Protein AF-A0A8M1KB29-F1 (afdb_monomer_lite)

Structure (mmCIF, N/CA/C/O backbone):
data_AF-A0A8M1KB29-F1
#
_entry.id   AF-A0A8M1KB29-F1
#
loop_
_atom_site.group_PDB
_atom_site.id
_atom_site.type_symbol
_atom_site.label_atom_id
_atom_site.label_alt_id
_atom_site.label_comp_id
_atom_site.label_asym_id
_atom_site.label_entity_id
_atom_site.label_seq_id
_atom_site.pdbx_PDB_ins_code
_atom_site.Cartn_x
_atom_site.Cartn_y
_atom_site.Cartn_z
_atom_site.occupancy
_atom_site.B_iso_or_equiv
_atom_site.auth_seq_id
_atom_site.auth_comp_id
_atom_site.auth_asym_id
_atom_site.auth_atom_id
_atom_site.pdbx_PDB_model_num
ATOM 1 N N . MET A 1 1 ? 31.846 39.675 -48.624 1.00 73.88 1 MET A N 1
ATOM 2 C CA . MET A 1 1 ? 31.581 38.219 -48.755 1.00 73.88 1 MET A CA 1
ATOM 3 C C . MET A 1 1 ? 32.054 37.427 -47.532 1.00 73.88 1 MET A C 1
ATOM 5 O O . MET A 1 1 ? 31.276 36.635 -47.022 1.00 73.88 1 MET A O 1
ATOM 9 N N . LEU A 1 2 ? 33.245 37.713 -46.987 1.00 74.94 2 LEU A N 1
ATOM 10 C CA . LEU A 1 2 ? 33.809 37.070 -45.783 1.00 74.94 2 LEU A CA 1
ATOM 11 C C . LEU A 1 2 ? 32.923 37.143 -44.519 1.00 74.94 2 LEU A C 1
ATOM 13 O O . LEU A 1 2 ? 32.750 36.140 -43.837 1.00 74.94 2 LEU A O 1
ATOM 17 N N . SER A 1 3 ? 32.289 38.289 -44.246 1.00 78.56 3 SER A N 1
ATOM 18 C CA . SER A 1 3 ? 31.395 38.462 -43.083 1.00 78.56 3 SER A CA 1
ATOM 19 C C . SER A 1 3 ? 30.166 37.536 -43.112 1.00 78.56 3 SER A C 1
ATOM 21 O O . SER A 1 3 ? 29.762 37.018 -42.075 1.00 78.56 3 SER A O 1
ATOM 23 N N . ARG A 1 4 ? 29.616 37.251 -44.303 1.00 77.00 4 ARG A N 1
ATOM 24 C CA . ARG A 1 4 ? 28.462 36.346 -44.455 1.00 77.00 4 ARG A CA 1
ATOM 25 C C . ARG A 1 4 ? 28.860 34.901 -44.164 1.00 77.00 4 ARG A C 1
ATOM 27 O O . ARG A 1 4 ? 28.124 34.202 -43.481 1.00 77.00 4 ARG A O 1
ATOM 34 N N . ILE A 1 5 ? 30.039 34.478 -44.620 1.00 82.56 5 ILE A N 1
ATOM 35 C CA . ILE A 1 5 ? 30.572 33.129 -44.374 1.00 82.56 5 ILE A CA 1
ATOM 36 C C . ILE A 1 5 ? 30.857 32.934 -42.880 1.00 82.56 5 ILE A C 1
ATOM 38 O O . ILE A 1 5 ? 30.434 31.933 -42.308 1.00 82.56 5 ILE A O 1
ATOM 42 N N . LEU A 1 6 ? 31.482 33.922 -42.231 1.00 82.00 6 LEU A N 1
ATOM 43 C CA . LEU A 1 6 ? 31.767 33.882 -40.795 1.00 82.00 6 LEU A CA 1
ATOM 44 C C . LEU A 1 6 ? 30.482 33.816 -39.955 1.00 82.00 6 LEU A C 1
ATOM 46 O O . LEU A 1 6 ? 30.385 32.997 -39.045 1.00 82.00 6 LEU A O 1
ATOM 50 N N . LEU A 1 7 ? 29.472 34.624 -40.298 1.00 79.12 7 LEU A N 1
ATOM 51 C CA . LEU A 1 7 ? 28.170 34.598 -39.627 1.00 79.12 7 LEU A CA 1
ATOM 52 C C . LEU A 1 7 ? 27.490 33.231 -39.782 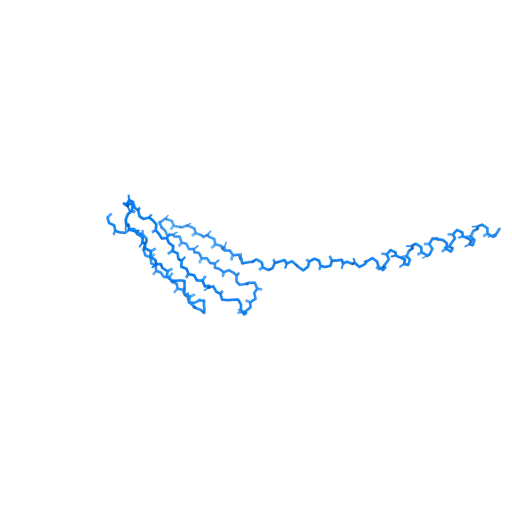1.00 79.12 7 LEU A C 1
ATOM 54 O O . LEU A 1 7 ? 26.967 32.686 -38.815 1.00 79.12 7 LEU A O 1
ATOM 58 N N . THR A 1 8 ? 27.555 32.651 -40.983 1.00 77.94 8 THR A N 1
ATOM 59 C CA . THR A 1 8 ? 26.963 31.338 -41.269 1.00 77.94 8 THR A CA 1
ATOM 60 C C . THR A 1 8 ? 27.647 30.244 -40.444 1.00 77.94 8 THR A C 1
ATOM 62 O O . THR A 1 8 ? 26.963 29.444 -39.813 1.00 77.94 8 THR A O 1
ATOM 65 N N . LEU A 1 9 ? 28.981 30.254 -40.355 1.00 80.06 9 LEU A N 1
ATOM 66 C CA . LEU A 1 9 ? 29.742 29.278 -39.569 1.00 80.06 9 LEU A CA 1
ATOM 67 C C . LEU A 1 9 ? 29.406 29.355 -38.067 1.00 80.06 9 LEU A C 1
ATOM 69 O O . LEU A 1 9 ? 29.207 28.330 -37.416 1.00 80.06 9 LEU A O 1
ATOM 73 N N . VAL A 1 10 ? 29.274 30.573 -37.528 1.00 80.00 10 VAL A N 1
ATOM 74 C CA . VAL A 1 10 ? 28.892 30.805 -36.124 1.00 80.00 10 VAL A CA 1
ATOM 75 C C . VAL A 1 10 ? 27.451 30.353 -35.854 1.00 80.00 10 VAL A C 1
ATOM 77 O O . VAL A 1 10 ? 27.182 29.761 -34.809 1.00 80.00 10 VAL A O 1
ATOM 80 N N . CYS A 1 11 ? 26.522 30.589 -36.783 1.00 74.88 11 CYS A N 1
ATOM 81 C CA . CYS A 1 11 ? 25.133 30.138 -36.661 1.00 74.88 11 CYS A CA 1
ATOM 82 C C . CYS A 1 11 ? 25.010 28.606 -36.715 1.00 74.88 11 CYS A C 1
ATOM 84 O O . CYS A 1 11 ? 24.307 28.027 -35.887 1.00 74.88 11 CYS A O 1
ATOM 86 N N . PHE A 1 12 ? 25.726 27.942 -37.628 1.00 75.06 12 PHE A N 1
ATOM 87 C CA . PHE A 1 12 ? 25.725 26.478 -37.731 1.00 75.06 12 PHE A CA 1
ATOM 88 C C . PHE A 1 12 ? 26.367 25.801 -36.512 1.00 75.06 12 PHE A C 1
ATOM 90 O O . PHE A 1 12 ? 25.833 24.808 -36.021 1.00 75.06 12 PHE A O 1
ATOM 97 N N . GLY A 1 13 ? 27.452 26.364 -35.965 1.00 68.94 13 GLY A N 1
ATOM 98 C CA . GLY A 1 13 ? 28.080 25.847 -34.744 1.00 68.94 13 GLY A CA 1
ATOM 99 C C . GLY A 1 13 ? 27.155 25.896 -33.521 1.00 68.94 13 GLY A C 1
ATOM 100 O O . GLY A 1 13 ? 27.110 24.949 -32.739 1.00 68.94 13 GLY A O 1
ATOM 101 N N . LYS A 1 14 ? 26.350 26.959 -33.384 1.00 66.75 14 LYS A N 1
ATOM 102 C CA . LYS A 1 14 ? 25.345 27.078 -32.311 1.00 66.75 14 LYS A CA 1
ATOM 103 C C . LYS A 1 14 ? 24.177 26.107 -32.490 1.00 66.75 14 LYS A C 1
ATOM 105 O O . LYS A 1 14 ? 23.705 25.542 -31.506 1.00 66.75 14 LYS A O 1
ATOM 110 N N . LEU A 1 15 ? 23.738 25.884 -33.730 1.00 64.06 15 LEU A N 1
ATOM 111 C CA . LEU A 1 15 ? 22.672 24.928 -34.037 1.00 64.06 15 LEU A CA 1
ATOM 112 C C . LEU A 1 15 ? 23.096 23.488 -33.704 1.00 64.06 15 LEU A C 1
ATOM 114 O O . LEU A 1 15 ? 22.336 22.756 -33.077 1.00 64.06 15 LEU A O 1
ATOM 118 N N . PHE A 1 16 ? 24.332 23.108 -34.042 1.00 64.12 16 PHE A N 1
ATOM 119 C CA . PHE A 1 16 ? 24.875 21.777 -33.749 1.00 64.12 16 PHE A CA 1
ATOM 120 C C . PHE A 1 16 ? 25.021 21.519 -32.237 1.00 64.12 16 PHE A C 1
ATOM 122 O O . PHE A 1 16 ? 24.707 20.431 -31.747 1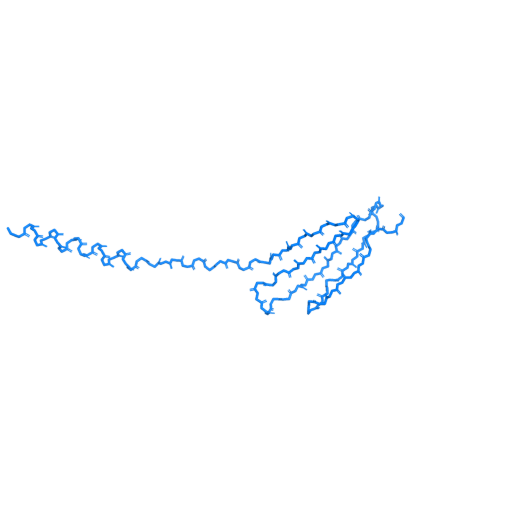.00 64.12 16 PHE A O 1
ATOM 129 N N . LEU A 1 17 ? 25.419 22.546 -31.475 1.00 58.44 17 LEU A N 1
ATOM 130 C CA . LEU A 1 17 ? 25.531 22.462 -30.017 1.00 58.44 17 LEU A CA 1
ATOM 131 C C . LEU A 1 17 ? 24.155 22.367 -29.334 1.00 58.44 17 LEU A C 1
ATOM 133 O O . LEU A 1 17 ? 24.011 21.656 -28.345 1.00 58.44 17 LEU A O 1
ATOM 137 N N . SER A 1 18 ? 23.131 23.027 -29.886 1.00 59.44 18 SER A N 1
ATOM 138 C CA . SER A 1 18 ? 21.766 22.995 -29.344 1.00 59.44 18 SER A CA 1
ATOM 139 C C . SER A 1 18 ? 21.056 21.654 -29.557 1.00 59.44 18 SER A C 1
ATOM 141 O O . SER A 1 18 ? 20.204 21.300 -28.749 1.00 59.44 18 SER A O 1
ATOM 143 N N . ILE A 1 19 ? 21.393 20.905 -30.613 1.00 59.9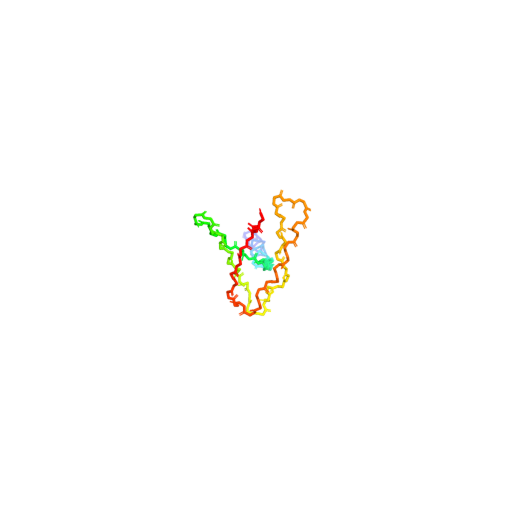7 19 ILE A N 1
ATOM 144 C CA . ILE A 1 19 ? 20.829 19.565 -30.873 1.00 59.97 19 ILE A CA 1
ATOM 145 C C . ILE A 1 19 ? 21.485 18.510 -29.965 1.00 59.97 19 ILE A C 1
ATOM 147 O O . ILE A 1 19 ? 20.872 17.501 -29.635 1.00 59.97 19 ILE A O 1
ATOM 151 N N . SER A 1 20 ? 22.709 18.776 -29.500 1.00 59.91 20 SER A N 1
ATOM 152 C CA . SER A 1 20 ? 23.439 17.927 -28.548 1.00 59.91 20 SER A CA 1
ATOM 153 C C . SER A 1 20 ? 23.039 18.165 -27.086 1.00 59.91 20 SER A C 1
ATOM 155 O O . SER A 1 20 ? 23.604 17.541 -26.187 1.00 59.91 20 SER A O 1
ATOM 157 N N . GLY A 1 21 ? 22.094 19.078 -26.827 1.00 55.72 21 GLY A N 1
ATOM 158 C CA . GLY A 1 21 ? 21.526 19.288 -25.503 1.00 55.72 21 GLY A CA 1
ATOM 159 C C . GLY A 1 21 ? 20.786 18.030 -25.075 1.00 55.72 21 GLY A C 1
ATOM 160 O O . GLY A 1 21 ? 19.649 17.814 -25.479 1.00 55.72 21 GLY A O 1
ATOM 161 N N . SER A 1 22 ? 21.453 17.188 -24.286 1.00 59.28 22 SER A N 1
ATOM 162 C CA . SER A 1 22 ? 20.867 16.005 -23.673 1.00 59.28 22 SER A CA 1
ATOM 163 C C . SER A 1 22 ? 19.549 16.402 -23.016 1.00 59.28 22 SER A C 1
ATOM 165 O O . SER A 1 22 ? 19.551 17.153 -22.036 1.00 59.28 22 SER A O 1
ATOM 167 N N . THR A 1 23 ? 18.429 15.900 -23.529 1.00 58.69 23 THR A N 1
ATOM 168 C CA . THR A 1 23 ? 17.225 15.750 -22.721 1.00 58.69 23 THR A CA 1
ATOM 169 C C . THR A 1 23 ? 17.658 14.941 -21.512 1.00 58.69 23 THR A C 1
ATOM 171 O O . THR A 1 23 ? 17.913 13.742 -21.622 1.00 58.69 23 THR A O 1
ATOM 174 N N . GLN A 1 24 ? 17.856 15.615 -20.378 1.00 59.59 24 GLN A N 1
ATOM 175 C CA . GLN A 1 24 ? 17.917 14.943 -19.096 1.00 59.59 24 GLN A CA 1
ATOM 176 C C . GLN A 1 24 ? 16.531 14.345 -18.932 1.00 59.59 24 GLN A C 1
ATOM 178 O O . GLN A 1 24 ? 15.596 15.025 -18.519 1.00 59.59 24 GLN A O 1
ATOM 183 N N . ASP A 1 25 ? 16.392 13.104 -19.386 1.00 54.59 25 ASP A N 1
ATOM 184 C CA . ASP A 1 25 ? 15.239 12.277 -19.116 1.00 54.59 25 ASP A CA 1
ATOM 185 C C . ASP A 1 25 ? 15.311 12.021 -17.614 1.00 54.59 25 ASP A C 1
ATOM 187 O O . ASP A 1 25 ? 15.992 11.112 -17.130 1.00 54.59 25 ASP A O 1
ATOM 191 N N . THR A 1 26 ? 14.768 12.964 -16.844 1.00 59.88 26 THR A N 1
ATOM 192 C CA . THR A 1 26 ? 14.603 12.844 -15.408 1.00 59.88 26 THR A CA 1
ATOM 193 C C . THR A 1 26 ? 13.673 11.668 -15.227 1.00 59.88 26 THR A C 1
ATOM 195 O O . THR A 1 26 ? 12.458 11.818 -15.277 1.00 59.88 26 THR A O 1
ATOM 198 N N . LYS A 1 27 ? 14.276 10.480 -15.097 1.00 62.66 27 LYS A N 1
ATOM 199 C CA . LYS A 1 27 ? 13.612 9.199 -14.887 1.00 62.66 27 LYS A CA 1
ATOM 200 C C . LYS A 1 27 ? 12.523 9.423 -13.851 1.00 62.66 27 LYS A C 1
ATOM 202 O O . LYS A 1 27 ? 12.830 9.591 -12.670 1.00 62.66 27 LYS A O 1
ATOM 207 N N . ALA A 1 28 ? 11.280 9.522 -14.323 1.00 67.50 28 ALA A N 1
ATOM 208 C CA . ALA A 1 28 ? 10.160 9.860 -13.472 1.00 67.50 28 ALA A CA 1
ATOM 209 C C . ALA A 1 28 ? 10.137 8.830 -12.348 1.00 67.50 28 ALA A C 1
ATOM 211 O O . ALA A 1 28 ? 10.119 7.624 -12.603 1.00 67.50 28 ALA A O 1
ATOM 212 N N . GLU A 1 29 ? 10.238 9.305 -11.110 1.00 69.88 29 GLU A N 1
ATOM 213 C CA . GLU A 1 29 ? 10.192 8.430 -9.953 1.00 69.88 29 GLU A CA 1
ATOM 214 C C . GLU A 1 29 ? 8.880 7.644 -10.019 1.00 69.88 29 GLU A C 1
ATOM 216 O O . GLU A 1 29 ? 7.788 8.218 -10.095 1.00 69.88 29 GLU A O 1
ATOM 221 N N . GLU A 1 30 ? 8.984 6.321 -10.070 1.00 76.88 30 GLU A N 1
ATOM 222 C CA . GLU A 1 30 ? 7.825 5.452 -10.189 1.00 76.88 30 GLU A CA 1
ATOM 223 C C . GLU A 1 30 ? 7.095 5.383 -8.857 1.00 76.88 30 GLU A C 1
ATOM 225 O O . GLU A 1 30 ? 7.372 4.549 -7.998 1.00 76.88 30 GLU A O 1
ATOM 230 N N . LYS A 1 31 ? 6.154 6.307 -8.679 1.00 79.81 31 LYS A N 1
ATOM 231 C CA . LYS A 1 31 ? 5.334 6.381 -7.476 1.00 79.81 31 LYS A CA 1
ATOM 232 C C . LYS A 1 31 ? 4.198 5.375 -7.550 1.00 79.81 31 LYS A C 1
ATOM 234 O O . LYS A 1 31 ? 3.493 5.278 -8.557 1.00 79.81 31 LYS A O 1
ATOM 239 N N . LEU A 1 32 ? 3.980 4.682 -6.439 1.00 82.69 32 LEU A N 1
ATOM 240 C CA . LEU A 1 32 ? 2.764 3.916 -6.223 1.00 82.69 32 LEU A CA 1
ATOM 241 C C . LEU A 1 32 ? 1.572 4.880 -6.211 1.00 82.69 32 LEU A C 1
ATOM 243 O O . LEU A 1 32 ? 1.593 5.898 -5.517 1.00 82.69 32 LEU A O 1
ATOM 247 N N . LYS A 1 33 ? 0.531 4.563 -6.978 1.00 87.25 33 LYS A N 1
ATOM 248 C CA . LYS A 1 33 ? -0.721 5.326 -6.968 1.00 87.25 33 LYS A CA 1
ATOM 249 C C . LYS A 1 33 ? -1.791 4.513 -6.259 1.00 87.25 33 LYS A C 1
ATOM 251 O O . LYS A 1 33 ? -1.901 3.309 -6.480 1.00 87.25 33 LYS A O 1
ATOM 256 N N . VAL A 1 34 ? -2.596 5.183 -5.444 1.00 87.56 34 VAL A N 1
ATOM 257 C CA . VAL A 1 34 ? -3.762 4.586 -4.790 1.00 87.56 34 VAL A CA 1
ATOM 258 C C . VAL A 1 34 ? -4.997 5.321 -5.282 1.00 87.56 34 VAL A C 1
ATOM 260 O O . VAL A 1 34 ? -5.079 6.542 -5.175 1.00 87.56 34 VAL A O 1
ATOM 263 N N . GLN A 1 35 ? -5.942 4.580 -5.848 1.00 91.88 35 GLN A N 1
ATOM 264 C CA . GLN A 1 35 ? -7.279 5.080 -6.124 1.00 91.88 35 GLN A CA 1
ATOM 265 C C . GLN A 1 35 ? -8.164 4.766 -4.920 1.00 91.88 35 GLN A C 1
ATOM 267 O O . GLN A 1 35 ? -8.210 3.624 -4.464 1.00 91.88 35 GLN A O 1
ATOM 272 N N . ILE A 1 36 ? -8.850 5.787 -4.419 1.00 93.06 36 ILE A N 1
ATOM 273 C CA . ILE A 1 36 ? -9.739 5.688 -3.265 1.00 93.06 36 ILE A CA 1
ATOM 274 C C . ILE A 1 36 ? -11.153 5.942 -3.763 1.00 93.06 36 ILE A C 1
ATOM 276 O O . ILE A 1 36 ? -11.436 7.021 -4.280 1.00 93.06 36 ILE A O 1
ATOM 280 N N . ASN A 1 37 ? -12.025 4.954 -3.596 1.00 94.31 37 ASN A N 1
ATOM 281 C CA . ASN A 1 37 ? -13.446 5.085 -3.881 1.00 94.31 37 ASN A CA 1
ATOM 282 C C . ASN A 1 37 ? -14.224 4.881 -2.585 1.00 94.31 37 ASN A C 1
ATOM 284 O O . ASN A 1 37 ? -13.947 3.947 -1.837 1.00 94.31 37 ASN A O 1
ATOM 288 N N . VAL A 1 38 ? -15.205 5.741 -2.336 1.00 95.38 38 VAL A N 1
ATOM 289 C CA . VAL A 1 38 ? -16.070 5.657 -1.156 1.00 95.38 38 VAL A CA 1
ATOM 290 C C . VAL A 1 38 ? -17.510 5.521 -1.630 1.00 95.38 38 VAL A C 1
ATOM 292 O O . VAL A 1 38 ? -17.951 6.259 -2.512 1.00 95.38 38 VAL A O 1
ATOM 295 N N . THR A 1 39 ? -18.242 4.552 -1.092 1.00 95.75 39 THR A N 1
ATOM 296 C CA . THR A 1 39 ? -19.653 4.320 -1.419 1.00 95.75 39 THR A CA 1
ATOM 297 C C . THR A 1 39 ? -20.386 3.885 -0.158 1.00 95.75 39 THR A C 1
ATOM 299 O O . THR A 1 39 ? -20.118 2.811 0.369 1.00 95.75 39 THR A O 1
ATOM 302 N N . GLY A 1 40 ? -21.299 4.730 0.330 1.00 93.00 40 GLY A N 1
ATOM 303 C CA . GLY A 1 40 ? -21.959 4.514 1.618 1.00 93.00 40 GLY A CA 1
ATOM 304 C C . GLY A 1 40 ? -20.949 4.527 2.766 1.00 93.00 40 GLY A C 1
ATOM 305 O O . GLY A 1 40 ? -20.249 5.518 2.964 1.00 93.00 40 GLY A O 1
ATOM 306 N N . ASP A 1 41 ? -20.873 3.415 3.487 1.00 86.94 41 ASP A N 1
ATOM 307 C CA . ASP A 1 41 ? -19.932 3.126 4.576 1.00 86.94 41 ASP A CA 1
ATOM 308 C C . ASP A 1 41 ? -18.678 2.358 4.115 1.00 86.94 41 ASP A C 1
ATOM 310 O O . ASP A 1 41 ? -17.762 2.114 4.899 1.00 86.94 41 ASP A O 1
ATOM 314 N N . THR A 1 42 ? -18.607 1.994 2.835 1.00 85.38 42 THR A N 1
ATOM 315 C CA . THR A 1 42 ? -17.521 1.186 2.287 1.00 85.38 42 THR A CA 1
ATOM 316 C C . THR A 1 42 ? -16.440 2.068 1.665 1.00 85.38 42 THR A C 1
ATOM 318 O O . THR A 1 42 ? -16.716 2.922 0.816 1.00 85.38 42 THR A O 1
ATOM 321 N N . VAL A 1 43 ? -15.180 1.814 2.033 1.00 87.12 43 VAL A N 1
ATOM 322 C CA . VAL A 1 43 ? -13.991 2.419 1.415 1.00 87.12 43 VAL A CA 1
ATOM 323 C C . VAL A 1 43 ? -13.231 1.350 0.635 1.00 87.12 43 VAL A C 1
ATOM 325 O O . VAL A 1 43 ? -12.810 0.340 1.191 1.00 87.12 43 VAL A O 1
ATOM 328 N N . VAL A 1 44 ? -13.014 1.589 -0.656 1.00 88.69 44 VAL A N 1
ATOM 329 C CA . VAL A 1 44 ? -12.231 0.720 -1.537 1.00 88.69 44 VAL A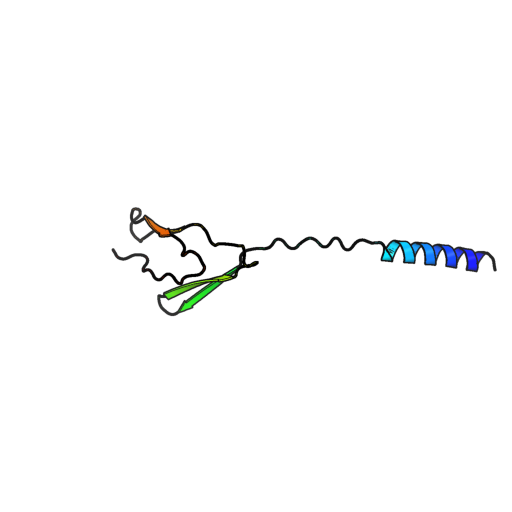 CA 1
ATOM 330 C C . VAL A 1 44 ? -10.908 1.398 -1.868 1.00 88.69 44 VAL A C 1
ATOM 332 O O . VAL A 1 44 ? -10.879 2.480 -2.457 1.00 88.69 44 VAL A O 1
ATOM 335 N N . LEU A 1 45 ? -9.809 0.728 -1.522 1.00 88.06 45 LEU A N 1
ATOM 336 C CA . LEU A 1 45 ? -8.447 1.146 -1.845 1.00 88.06 45 LEU A CA 1
ATOM 337 C C . LEU A 1 45 ? -7.900 0.261 -2.963 1.00 88.06 45 LEU A C 1
ATOM 339 O O . LEU A 1 45 ? -7.712 -0.941 -2.782 1.00 88.06 45 LEU A O 1
ATOM 343 N N . ARG A 1 46 ? -7.626 0.854 -4.127 1.00 88.25 46 ARG A N 1
ATOM 344 C CA . ARG A 1 46 ? -7.029 0.156 -5.269 1.00 88.25 46 ARG A CA 1
ATOM 345 C C . ARG A 1 46 ? -5.613 0.654 -5.513 1.00 88.25 46 ARG A C 1
ATOM 347 O O . ARG A 1 46 ? -5.403 1.793 -5.926 1.00 88.25 46 ARG A O 1
ATOM 354 N N . PHE A 1 47 ? -4.648 -0.232 -5.320 1.00 85.12 47 PHE A N 1
ATOM 355 C CA . PHE A 1 47 ? -3.236 0.041 -5.562 1.00 85.12 47 PHE A CA 1
ATOM 356 C C . PHE A 1 47 ? -2.895 -0.210 -7.032 1.00 85.12 47 PHE A C 1
ATOM 358 O O . PHE A 1 47 ? -3.124 -1.294 -7.567 1.00 85.12 47 PHE A O 1
ATOM 365 N N . ILE A 1 48 ? -2.359 0.807 -7.699 1.00 86.19 48 ILE A N 1
ATOM 366 C CA . ILE A 1 48 ? -1.940 0.743 -9.097 1.00 86.19 48 ILE A CA 1
ATOM 367 C C . ILE A 1 48 ? -0.435 0.496 -9.104 1.00 86.19 48 ILE A C 1
ATOM 369 O O . ILE A 1 48 ? 0.348 1.374 -8.731 1.00 86.19 48 ILE A O 1
ATOM 373 N N . ARG A 1 49 ? -0.038 -0.708 -9.525 1.00 83.25 49 ARG A N 1
ATOM 374 C CA . ARG A 1 49 ? 1.373 -1.072 -9.661 1.00 83.25 49 ARG A CA 1
ATOM 375 C C . ARG A 1 49 ? 2.034 -0.230 -10.755 1.00 83.25 49 ARG A C 1
ATOM 377 O O . ARG A 1 49 ? 1.537 -0.235 -11.880 1.00 83.25 49 ARG A O 1
ATOM 384 N N . PRO A 1 50 ? 3.162 0.439 -10.467 1.00 84.19 50 PRO A N 1
ATOM 385 C CA . PRO A 1 50 ? 3.936 1.108 -11.506 1.00 84.19 50 PRO A CA 1
ATOM 386 C C . PRO A 1 50 ? 4.689 0.106 -12.403 1.00 84.19 50 PRO A 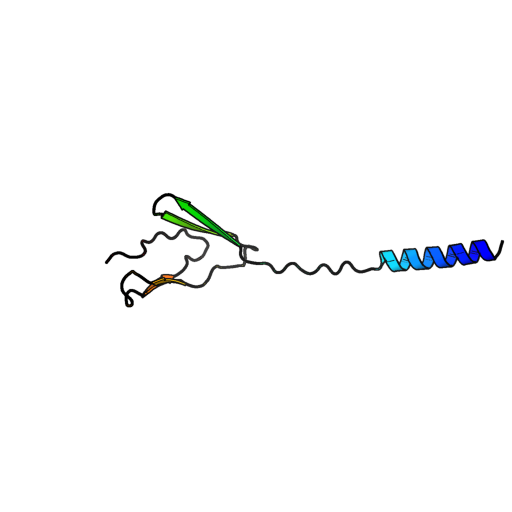C 1
ATOM 388 O O . PRO A 1 50 ? 4.900 0.396 -13.575 1.00 84.19 50 PRO A O 1
ATOM 391 N N . ARG A 1 51 ? 5.044 -1.083 -11.883 1.00 84.81 51 ARG A N 1
ATOM 392 C CA . ARG A 1 51 ? 5.620 -2.225 -12.623 1.00 84.81 51 ARG A CA 1
ATOM 393 C C . ARG A 1 51 ? 5.152 -3.554 -12.027 1.00 84.81 51 ARG A C 1
ATOM 395 O O . ARG A 1 51 ? 4.798 -3.607 -10.851 1.00 84.81 51 ARG A O 1
ATOM 402 N N . GLU A 1 52 ? 5.216 -4.639 -12.800 1.00 81.50 52 GLU A N 1
ATOM 403 C CA . GLU A 1 52 ? 4.788 -5.979 -12.358 1.00 81.50 52 GLU A CA 1
ATOM 404 C C . GLU A 1 52 ? 5.554 -6.497 -11.134 1.00 81.50 52 GLU A C 1
ATOM 406 O O . GLU A 1 52 ? 4.960 -7.140 -10.271 1.00 81.50 52 GLU A O 1
ATOM 411 N N . SER A 1 53 ? 6.840 -6.161 -11.014 1.00 81.44 53 SER A N 1
ATOM 412 C CA . SER A 1 53 ? 7.704 -6.601 -9.913 1.00 81.44 53 SER A CA 1
ATOM 413 C C . SER A 1 53 ? 7.434 -5.903 -8.577 1.00 81.44 53 SER A C 1
ATOM 415 O O . SER A 1 53 ? 8.009 -6.296 -7.567 1.00 81.44 53 SER A O 1
ATOM 417 N N . VAL A 1 54 ? 6.629 -4.836 -8.555 1.00 79.94 54 VAL A N 1
ATOM 418 C CA . VAL A 1 54 ? 6.362 -4.080 -7.325 1.00 79.94 54 VAL A CA 1
ATOM 419 C C . VAL A 1 54 ? 5.276 -4.788 -6.535 1.00 79.94 54 VAL A C 1
ATOM 421 O O . VAL A 1 54 ? 4.158 -4.907 -7.016 1.00 79.94 54 VAL A O 1
ATOM 424 N N . GLN A 1 55 ? 5.581 -5.232 -5.322 1.00 76.94 55 GLN A N 1
ATOM 425 C CA . GLN A 1 55 ? 4.590 -5.791 -4.406 1.00 76.94 55 GLN A CA 1
ATOM 426 C C . GLN A 1 55 ? 4.184 -4.743 -3.374 1.00 76.94 55 GLN A C 1
ATOM 428 O O . GLN A 1 55 ? 4.981 -3.889 -2.984 1.00 76.94 55 GLN A O 1
ATOM 433 N N . LEU A 1 56 ? 2.916 -4.779 -2.972 1.00 77.12 56 LEU A N 1
ATOM 434 C CA . LEU A 1 56 ? 2.425 -3.958 -1.880 1.00 77.12 56 LEU A CA 1
ATOM 435 C C . LEU A 1 56 ? 2.703 -4.699 -0.572 1.00 77.12 56 LEU A C 1
ATOM 437 O O . LEU A 1 56 ? 2.111 -5.743 -0.318 1.00 77.12 56 LEU A O 1
ATOM 441 N N . GLU A 1 57 ? 3.591 -4.150 0.245 1.00 76.56 57 GLU A N 1
ATOM 442 C CA . GLU A 1 57 ? 3.930 -4.689 1.560 1.00 76.56 57 GLU A CA 1
ATOM 443 C C . GLU A 1 57 ? 3.480 -3.715 2.653 1.00 76.56 57 GLU A C 1
ATOM 445 O O . GLU A 1 57 ? 3.488 -2.497 2.459 1.00 76.56 57 GLU A O 1
ATOM 450 N N . GLY A 1 58 ? 3.085 -4.248 3.810 1.00 78.38 58 GLY A N 1
ATOM 451 C CA . GLY A 1 58 ? 2.724 -3.455 4.983 1.00 78.38 58 GLY A CA 1
ATOM 452 C C . GLY A 1 58 ? 1.373 -3.832 5.576 1.00 78.38 58 GLY A C 1
ATOM 453 O O . GLY A 1 58 ? 0.822 -4.898 5.301 1.00 78.38 58 GLY A O 1
ATOM 454 N N . TYR A 1 59 ? 0.853 -2.945 6.418 1.00 77.12 59 TYR A N 1
ATOM 455 C CA . TYR A 1 59 ? -0.408 -3.137 7.117 1.00 77.12 59 TYR A CA 1
ATOM 456 C C . TYR A 1 59 ? -1.197 -1.830 7.203 1.00 77.12 59 TYR A C 1
ATOM 458 O O . TYR A 1 59 ? -0.623 -0.741 7.258 1.00 77.12 59 TYR A O 1
ATOM 466 N N . VAL A 1 60 ? -2.522 -1.935 7.247 1.00 79.19 60 VAL A N 1
ATOM 467 C CA . VAL A 1 60 ? -3.397 -0.829 7.635 1.00 79.19 60 VAL A CA 1
ATOM 468 C C . VAL A 1 60 ? -3.543 -0.848 9.150 1.00 79.19 60 VAL A C 1
ATOM 470 O O . VAL A 1 60 ? -3.856 -1.885 9.735 1.00 79.19 60 VAL A O 1
ATOM 473 N N . LEU A 1 61 ? -3.296 0.303 9.777 1.00 79.56 61 LEU A N 1
ATOM 474 C CA . LEU A 1 61 ? -3.508 0.508 11.204 1.00 79.56 61 LEU A CA 1
ATOM 475 C C . LEU A 1 61 ? -4.803 1.290 11.417 1.00 79.56 61 LEU A C 1
ATOM 477 O O . LEU A 1 61 ? -4.857 2.492 11.157 1.00 79.56 61 LEU A O 1
ATOM 481 N N . GLY A 1 62 ? -5.836 0.600 11.891 1.00 75.38 62 GLY A N 1
ATOM 482 C CA . GLY A 1 62 ? -7.084 1.224 12.316 1.00 75.38 62 GLY A CA 1
ATOM 483 C C . GLY A 1 62 ? -6.989 1.699 13.764 1.00 75.38 62 GLY A C 1
ATOM 484 O O . GLY A 1 62 ? -6.585 0.927 14.634 1.00 75.38 62 GLY A O 1
ATOM 485 N N . TYR A 1 63 ? -7.374 2.950 14.022 1.00 69.00 63 TYR A N 1
ATOM 486 C CA . TYR A 1 63 ? -7.619 3.473 15.368 1.00 69.00 63 TYR A CA 1
ATOM 487 C C . TYR A 1 63 ? -9.137 3.589 15.557 1.00 69.00 63 TYR A C 1
ATOM 489 O O . TYR A 1 63 ? -9.766 4.434 14.924 1.00 69.00 63 TYR A O 1
ATOM 497 N N . GLY A 1 64 ? -9.736 2.709 16.364 1.00 64.94 64 GLY A N 1
ATOM 498 C CA . GLY A 1 64 ? -11.171 2.762 16.664 1.00 64.94 64 GLY A CA 1
ATOM 499 C C . GLY A 1 64 ? -11.564 3.909 17.606 1.00 64.94 64 GLY A C 1
ATOM 500 O O . GLY A 1 64 ? -10.718 4.648 18.109 1.00 64.94 64 GLY A O 1
ATOM 501 N N . GLY A 1 65 ? -12.870 4.034 17.880 1.00 61.22 65 GLY A N 1
ATOM 502 C CA . GLY A 1 65 ? -13.442 5.094 18.729 1.00 61.22 65 GLY A CA 1
ATOM 503 C C . GLY A 1 65 ? -12.996 5.067 20.199 1.00 61.22 65 GLY A C 1
ATOM 504 O O . GLY A 1 65 ? -13.118 6.070 20.896 1.00 61.22 65 GLY A O 1
ATOM 505 N N . ASN A 1 66 ? -12.424 3.953 20.663 1.00 62.66 66 ASN A N 1
ATOM 506 C CA . ASN A 1 66 ? -11.732 3.867 21.945 1.00 62.66 66 ASN A CA 1
ATOM 507 C C . ASN A 1 66 ? -10.222 3.765 21.680 1.00 62.66 66 ASN A C 1
ATOM 509 O O . ASN A 1 66 ? -9.817 2.963 20.836 1.00 62.66 66 ASN A O 1
ATOM 513 N N . MET A 1 67 ? -9.390 4.512 22.421 1.00 57.53 67 MET A N 1
ATOM 514 C CA . MET A 1 67 ? -7.930 4.687 22.210 1.00 57.53 67 MET A CA 1
ATOM 515 C C . MET A 1 67 ? -7.084 3.386 22.215 1.00 57.53 67 MET A C 1
ATOM 517 O O . MET A 1 67 ? -5.858 3.439 22.123 1.00 57.53 67 MET A O 1
ATOM 521 N N . PHE A 1 68 ? -7.720 2.216 22.325 1.00 54.25 68 PHE A N 1
ATOM 522 C CA . PHE A 1 68 ? -7.113 0.911 22.576 1.00 54.25 68 PHE A CA 1
ATOM 523 C C . PHE A 1 68 ? -7.406 -0.170 21.525 1.00 54.25 68 PHE A C 1
ATOM 525 O O . PHE A 1 68 ? -6.804 -1.237 21.594 1.00 54.25 68 PHE A O 1
ATOM 532 N N . SER A 1 69 ? -8.260 0.068 20.527 1.00 59.78 69 SER A N 1
ATOM 533 C CA . SER A 1 69 ? -8.487 -0.908 19.447 1.00 59.78 69 SER A CA 1
ATOM 534 C C . SER A 1 69 ? -7.567 -0.612 18.261 1.00 59.78 69 SER A C 1
ATOM 536 O O . SER A 1 69 ? -7.987 -0.069 17.243 1.00 59.78 69 SER A O 1
ATOM 538 N N . LYS A 1 70 ? -6.274 -0.934 18.407 1.00 65.62 70 LYS A N 1
ATOM 539 C CA . LYS A 1 70 ? -5.357 -0.981 17.259 1.00 65.62 70 LYS A CA 1
ATOM 540 C C . LYS A 1 70 ? -5.660 -2.240 16.455 1.00 65.62 70 LYS A C 1
ATOM 542 O O . LYS A 1 70 ? -5.308 -3.336 16.885 1.00 65.62 70 LYS A O 1
ATOM 547 N N . GLN A 1 71 ? -6.299 -2.082 15.303 1.00 74.31 71 GLN A N 1
ATOM 548 C CA . GLN A 1 71 ? -6.518 -3.181 14.368 1.00 74.31 71 GLN A CA 1
ATOM 549 C C . GLN A 1 71 ? -5.400 -3.174 13.327 1.00 74.31 71 GLN A C 1
ATOM 551 O O . GLN A 1 71 ? -5.199 -2.171 12.640 1.00 74.31 71 GLN A O 1
ATOM 556 N N . TYR A 1 72 ? -4.667 -4.283 13.235 1.00 78.25 72 TYR A N 1
ATOM 557 C CA . TYR A 1 72 ? -3.632 -4.494 12.228 1.00 78.25 72 TYR A CA 1
ATOM 558 C C . TYR A 1 72 ? -4.203 -5.366 11.118 1.00 78.25 72 TYR A C 1
ATOM 560 O O . TYR A 1 72 ? -4.630 -6.491 11.370 1.00 78.25 72 TYR A O 1
ATOM 568 N N . ILE A 1 73 ? -4.218 -4.836 9.900 1.00 80.88 73 ILE A N 1
ATOM 569 C CA . ILE A 1 73 ? -4.655 -5.560 8.709 1.00 80.88 73 ILE A CA 1
ATOM 570 C C . ILE A 1 73 ? -3.456 -5.679 7.786 1.00 80.88 73 ILE A C 1
ATOM 572 O O . ILE A 1 73 ? -3.048 -4.680 7.198 1.00 80.88 73 ILE A O 1
ATOM 576 N N . GLU A 1 74 ? -2.883 -6.873 7.661 1.00 81.00 74 GLU A N 1
ATOM 577 C CA . GLU A 1 74 ? -1.844 -7.117 6.661 1.00 81.00 74 GLU A CA 1
ATOM 578 C C . GLU A 1 74 ? -2.411 -6.912 5.255 1.00 81.00 74 GLU A C 1
ATOM 580 O O . GLU A 1 74 ? -3.514 -7.362 4.934 1.00 81.00 74 GLU A O 1
ATOM 585 N N . LEU A 1 75 ? -1.660 -6.202 4.414 1.00 83.00 75 LEU A N 1
ATOM 586 C CA . LEU A 1 75 ? -2.061 -5.984 3.034 1.00 83.00 75 LEU A CA 1
ATOM 587 C C . LEU A 1 75 ? -1.986 -7.307 2.257 1.00 83.00 75 LEU A C 1
ATOM 589 O O . LEU A 1 75 ? -1.047 -8.087 2.441 1.00 83.00 75 LEU A O 1
ATOM 593 N N . PRO A 1 76 ? -2.965 -7.577 1.380 1.00 79.12 76 PRO A N 1
ATOM 594 C CA . PRO A 1 76 ? -2.996 -8.816 0.629 1.00 79.12 76 PRO A CA 1
ATOM 595 C C . PRO A 1 76 ? -1.824 -8.892 -0.351 1.00 79.12 76 PRO A C 1
AT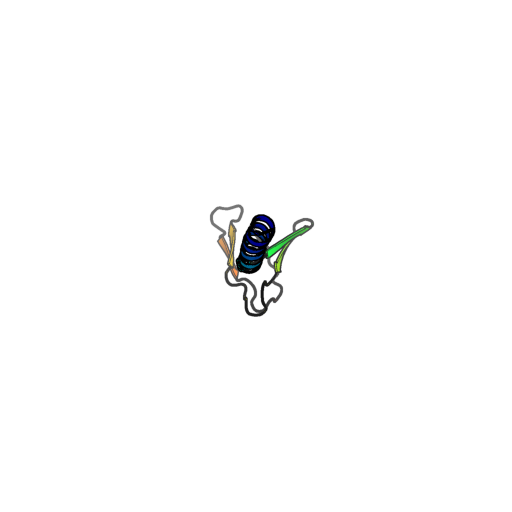OM 597 O O . PRO A 1 76 ? -1.516 -7.942 -1.077 1.00 79.12 76 PRO A O 1
ATOM 600 N N . LYS A 1 77 ? -1.191 -10.063 -0.394 1.00 82.38 77 LYS A N 1
ATOM 601 C CA . LYS A 1 77 ? -0.102 -10.363 -1.328 1.00 82.38 77 LYS A CA 1
ATOM 602 C C . LYS A 1 77 ? -0.653 -10.665 -2.718 1.00 82.38 77 LYS A C 1
ATOM 604 O O . LYS A 1 77 ? -1.827 -10.999 -2.882 1.00 82.38 77 LYS A O 1
ATOM 609 N N . ASP A 1 78 ? 0.199 -10.504 -3.727 1.00 78.69 78 ASP A N 1
ATOM 610 C CA . ASP A 1 78 ? -0.076 -10.887 -5.120 1.00 78.69 78 ASP A CA 1
ATOM 611 C C . ASP A 1 78 ? -1.333 -10.251 -5.743 1.00 78.69 78 ASP A C 1
ATOM 613 O O . ASP A 1 78 ? -1.883 -10.748 -6.725 1.00 78.69 78 ASP A O 1
ATOM 617 N N . GLY A 1 79 ? -1.787 -9.119 -5.197 1.00 72.81 79 GLY A N 1
ATOM 618 C CA . GLY A 1 79 ? -2.967 -8.408 -5.690 1.00 72.81 79 GLY A CA 1
ATOM 619 C C . GLY A 1 79 ? -4.296 -9.094 -5.372 1.00 72.81 79 GLY A C 1
ATOM 620 O O . GLY A 1 79 ? -5.296 -8.777 -6.015 1.00 72.81 79 GLY A O 1
ATOM 621 N N . GLN A 1 80 ? -4.323 -10.015 -4.403 1.00 81.75 80 GLN A N 1
ATOM 622 C CA . GLN A 1 80 ? -5.575 -10.593 -3.920 1.00 81.75 80 GLN A CA 1
ATOM 623 C C . GLN A 1 80 ? -6.469 -9.502 -3.302 1.00 81.75 80 GLN A C 1
ATOM 625 O O . GLN A 1 80 ? -5.962 -8.567 -2.678 1.00 81.75 80 GLN A O 1
ATOM 630 N N . PRO A 1 81 ? -7.798 -9.570 -3.469 1.00 80.81 81 PRO A N 1
ATOM 631 C CA . PRO A 1 81 ? -8.693 -8.656 -2.776 1.00 80.81 81 PRO A CA 1
ATOM 632 C C . PRO A 1 81 ? -8.713 -8.973 -1.274 1.00 80.81 81 PRO A C 1
ATOM 634 O O . PRO A 1 81 ? -8.701 -10.135 -0.874 1.00 80.81 81 PRO A O 1
ATOM 637 N N . TYR A 1 82 ? -8.779 -7.934 -0.442 1.00 81.88 82 TYR A N 1
ATOM 638 C CA . TYR A 1 82 ? -9.007 -8.055 0.997 1.00 81.88 82 TYR A CA 1
ATOM 639 C C . TYR A 1 82 ? -10.280 -7.303 1.377 1.00 81.88 82 TYR A C 1
ATOM 641 O O . TYR A 1 82 ? -10.487 -6.169 0.941 1.00 81.88 82 TYR A O 1
ATOM 649 N N . TYR A 1 83 ? -11.094 -7.928 2.224 1.00 80.38 83 TYR A N 1
ATOM 650 C CA . TYR A 1 83 ? -12.297 -7.340 2.799 1.00 80.38 83 TYR A CA 1
ATOM 651 C C . TYR A 1 83 ? -12.196 -7.427 4.316 1.00 80.38 83 TYR A C 1
ATOM 653 O O . TYR A 1 83 ? -11.879 -8.483 4.860 1.00 80.38 83 TYR A O 1
ATOM 661 N N . GLY A 1 84 ? -12.466 -6.321 4.999 1.00 77.81 84 GLY A N 1
ATOM 662 C CA . GLY A 1 84 ? -12.478 -6.284 6.451 1.00 77.81 84 GLY A CA 1
ATOM 663 C C . GLY A 1 84 ? -13.246 -5.078 6.955 1.00 77.81 84 GLY A C 1
ATOM 664 O O . GLY A 1 84 ? -13.259 -4.027 6.318 1.00 77.81 84 GLY A O 1
ATOM 665 N N . GLU A 1 85 ? -13.871 -5.248 8.109 1.00 72.88 85 GLU A N 1
ATOM 666 C CA . GLU A 1 85 ? -14.548 -4.174 8.822 1.00 72.88 85 GLU A CA 1
ATOM 667 C C . GLU A 1 85 ? -13.554 -3.499 9.768 1.00 72.88 85 GLU A C 1
ATOM 669 O O . GLU A 1 85 ? -12.736 -4.166 10.414 1.00 72.88 85 GLU A O 1
ATOM 674 N N . MET A 1 86 ? -13.608 -2.170 9.836 1.00 69.88 86 MET A N 1
ATOM 675 C CA . MET A 1 86 ? -12.855 -1.391 10.812 1.00 69.88 86 MET A CA 1
ATOM 676 C C . MET A 1 86 ? -13.826 -0.844 11.851 1.00 69.88 86 MET A C 1
ATOM 678 O O . MET A 1 86 ? -14.738 -0.101 11.503 1.00 69.88 86 MET A O 1
ATOM 682 N N . GLY A 1 87 ? -13.597 -1.179 13.122 1.00 64.50 87 GLY A N 1
ATOM 683 C CA . GLY A 1 87 ? -14.372 -0.642 14.241 1.00 64.50 87 GLY A CA 1
ATOM 684 C C . GLY A 1 87 ? -15.720 -1.330 14.460 1.00 64.50 87 GLY A C 1
ATOM 685 O O . GLY A 1 87 ? -16.758 -0.771 14.135 1.00 64.50 87 GLY A O 1
ATOM 686 N N . ASN A 1 88 ? -15.698 -2.493 15.112 1.00 51.19 88 ASN A N 1
ATOM 687 C CA . ASN A 1 88 ? -16.854 -3.018 15.837 1.00 51.19 88 ASN A CA 1
ATOM 688 C C . ASN A 1 88 ? -16.502 -3.067 17.329 1.00 51.19 88 ASN A C 1
ATOM 690 O O . ASN A 1 88 ? -15.857 -4.019 17.764 1.00 51.19 88 ASN A O 1
ATOM 694 N N . TYR A 1 89 ? -16.881 -2.033 18.084 1.00 48.62 89 TYR A N 1
ATOM 695 C CA . TYR A 1 89 ? -17.057 -2.079 19.542 1.00 48.62 89 TYR A CA 1
ATOM 696 C C . TYR A 1 89 ? -18.153 -1.101 19.950 1.00 48.62 89 TYR A C 1
ATOM 698 O O . TYR A 1 89 ? -18.040 0.083 19.558 1.00 48.62 89 TYR A O 1
#

Secondary structure (DSSP, 8-state):
-HHHHHHHHHHHHHHHHHHT------------EEEEEEETTEEEEEEE-SSTT-----EEEEE-SSTT-EEEEEPPGGG----------

Sequence (89 aa):
MLSRILLTLVCFGKLFLSISGSTQDTKAEEKLKVQINVTGDTVVLRFIRPRESVQLEGYVLGYGGNMFSKQYIELPKDGQPYYGEMGNY

Foldseek 3Di:
DVVVVVVVVVVVVVVVVVVVPDPPVVVPPQDWDWDWDDDDPDIDTDIDDSDPPDWDFAWDFACEPDNPPTDTGTDDTPRDDDDDDGDDD

Organism: Clupea harengus (NCBI:txid7950)

pLDDT: mean 75.16, std 11.11, range [48.62, 95.75]

Radius of gyration: 28.11 Å; chains: 1; bounding box: 56×49×71 Å